Protein AF-A0A5D4SEV2-F1 (afdb_monomer_lite)

pLDDT: mean 94.61, std 6.06, range [60.75, 98.31]

Secondary structure (DSSP, 8-state):
--HHHHHHHHHHHHH---TTHHHHHHHHHHHHTT--TTHHHHHHHHHHHTT--S----SPPPHHHHHHHHHHHHS--

Foldseek 3Di:
DDLVVLVVQLVCLVPDPDPCSVVSNVLSVCVNVVHCVCVLVVVVVVCVVVVHDPDRDDDDQDPVNVVVVCVVPPVDD

Structure (mmCIF, N/CA/C/O backbone):
data_AF-A0A5D4SEV2-F1
#
_entry.id   AF-A0A5D4SEV2-F1
#
loop_
_atom_site.group_PDB
_atom_site.id
_atom_site.type_symbol
_atom_site.label_atom_id
_atom_site.label_alt_id
_atom_site.label_comp_id
_atom_site.label_asym_id
_atom_site.label_entity_id
_atom_site.label_seq_id
_atom_site.pdbx_PDB_ins_code
_atom_site.Cartn_x
_atom_site.Cartn_y
_atom_site.Cartn_z
_atom_site.occupancy
_atom_site.B_iso_or_equiv
_atom_site.auth_seq_id
_atom_site.auth_comp_id
_atom_site.auth_asym_id
_atom_site.auth_atom_id
_atom_site.pdbx_PDB_model_num
ATOM 1 N N . MET A 1 1 ? 5.839 3.876 -2.268 1.00 81.12 1 MET A N 1
ATOM 2 C CA . MET A 1 1 ? 5.167 4.630 -1.188 1.00 81.12 1 MET A CA 1
ATOM 3 C C . MET A 1 1 ? 6.158 5.652 -0.647 1.00 81.12 1 MET A C 1
ATOM 5 O O . MET A 1 1 ? 7.278 5.252 -0.371 1.00 81.12 1 MET A O 1
ATOM 9 N N . SER A 1 2 ? 5.822 6.943 -0.557 1.00 91.06 2 SER A N 1
ATOM 10 C CA . SER A 1 2 ? 6.725 7.913 0.088 1.00 91.06 2 SER A CA 1
ATOM 11 C C . SER A 1 2 ? 6.543 7.874 1.605 1.00 91.06 2 SER A C 1
ATOM 13 O O . SER A 1 2 ? 5.454 7.553 2.088 1.00 91.06 2 SER A O 1
ATOM 15 N N . LYS A 1 3 ? 7.585 8.255 2.354 1.00 92.75 3 LYS A N 1
ATOM 16 C CA . LYS A 1 3 ? 7.505 8.376 3.816 1.00 92.75 3 LYS A CA 1
ATOM 17 C C . LYS A 1 3 ? 6.377 9.318 4.250 1.00 92.75 3 LYS A C 1
ATOM 19 O O . LYS A 1 3 ? 5.614 9.004 5.150 1.00 92.75 3 LYS A O 1
ATOM 24 N N . GLU A 1 4 ? 6.214 10.443 3.559 1.00 96.38 4 GLU A N 1
ATOM 25 C CA . GLU A 1 4 ? 5.123 11.381 3.836 1.00 96.38 4 GLU A CA 1
ATOM 26 C C . GLU A 1 4 ? 3.740 10.734 3.652 1.00 96.38 4 GLU A C 1
ATOM 28 O O . GLU A 1 4 ? 2.853 10.907 4.488 1.00 96.38 4 GLU A O 1
ATOM 33 N N . ASN A 1 5 ? 3.551 9.963 2.579 1.00 96.62 5 ASN A N 1
ATOM 34 C CA . ASN A 1 5 ? 2.260 9.346 2.290 1.00 96.62 5 ASN A CA 1
ATOM 35 C C . ASN A 1 5 ? 1.926 8.227 3.280 1.00 96.62 5 ASN A C 1
ATOM 37 O O . ASN A 1 5 ? 0.780 8.143 3.718 1.00 96.62 5 ASN A O 1
ATOM 41 N N . VAL A 1 6 ? 2.901 7.401 3.676 1.00 96.56 6 VAL A N 1
ATOM 42 C CA . VAL A 1 6 ? 2.641 6.324 4.643 1.00 96.56 6 VAL A CA 1
ATOM 43 C C . VAL A 1 6 ? 2.345 6.862 6.042 1.00 96.56 6 VAL A C 1
ATOM 45 O O . VAL A 1 6 ? 1.460 6.337 6.707 1.00 96.56 6 VAL A O 1
ATOM 48 N N . GLU A 1 7 ? 2.983 7.957 6.464 1.00 97.75 7 GLU A N 1
ATOM 49 C CA . GLU A 1 7 ? 2.668 8.605 7.746 1.00 97.75 7 GLU A CA 1
ATOM 50 C C . GLU A 1 7 ? 1.244 9.184 7.756 1.00 97.75 7 GLU A C 1
ATOM 52 O O . GLU A 1 7 ? 0.508 9.028 8.736 1.00 97.75 7 GLU A O 1
ATOM 57 N N . LYS A 1 8 ? 0.809 9.799 6.645 1.00 97.88 8 LYS A N 1
ATOM 58 C CA . LYS A 1 8 ? -0.575 10.278 6.485 1.00 97.88 8 LYS A CA 1
ATOM 59 C C . LYS A 1 8 ? -1.579 9.129 6.569 1.00 97.88 8 LYS A C 1
ATOM 61 O O . LYS A 1 8 ? -2.543 9.226 7.325 1.00 97.88 8 LYS A O 1
ATOM 66 N N . ILE A 1 9 ? -1.340 8.037 5.838 1.00 97.25 9 ILE A N 1
ATOM 67 C CA . ILE A 1 9 ? -2.198 6.842 5.862 1.00 97.25 9 ILE A CA 1
ATOM 68 C C . ILE A 1 9 ? -2.267 6.264 7.277 1.00 97.25 9 ILE A C 1
ATOM 70 O O . ILE A 1 9 ? -3.358 6.052 7.797 1.00 97.25 9 ILE A O 1
ATOM 74 N N . PHE A 1 10 ? -1.121 6.072 7.931 1.00 97.81 10 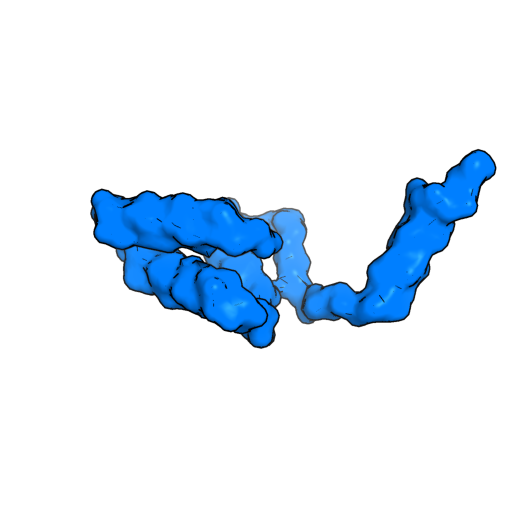PHE A N 1
ATOM 75 C CA . PHE A 1 10 ? -1.058 5.527 9.286 1.00 97.81 10 PHE A CA 1
ATOM 76 C C . PHE A 1 10 ? -1.852 6.378 10.290 1.00 97.81 10 PHE A C 1
ATOM 78 O O . PHE A 1 10 ? -2.563 5.847 11.142 1.00 97.81 10 PHE A O 1
ATOM 85 N N . SER A 1 11 ? -1.790 7.705 10.151 1.00 98.00 11 SER A N 1
ATOM 86 C CA . SER A 1 11 ? -2.528 8.648 11.000 1.00 98.00 11 SER A CA 1
ATOM 87 C C . SER A 1 11 ? -4.044 8.566 10.785 1.00 98.00 11 SER A C 1
ATOM 89 O O . SER A 1 11 ? -4.795 8.547 11.757 1.00 98.00 11 SER A O 1
ATOM 91 N N . ILE A 1 12 ? -4.493 8.466 9.528 1.00 98.19 12 ILE A N 1
ATOM 92 C CA . ILE A 1 12 ? -5.912 8.268 9.178 1.00 98.19 12 ILE A CA 1
ATOM 93 C C . ILE A 1 12 ? -6.428 6.948 9.756 1.00 98.19 12 ILE A C 1
ATOM 95 O O . ILE A 1 12 ? -7.514 6.899 10.323 1.00 98.19 12 ILE A O 1
ATOM 99 N N . LEU A 1 13 ? -5.648 5.873 9.642 1.00 98.12 13 LEU A N 1
ATOM 100 C CA . LEU A 1 13 ? -6.050 4.563 10.144 1.00 98.12 13 LEU A CA 1
ATOM 101 C C . LEU A 1 13 ? -6.170 4.554 11.669 1.00 98.12 13 LEU A C 1
ATOM 103 O O . LEU A 1 13 ? -7.149 4.018 12.188 1.00 98.12 13 LEU A O 1
ATOM 107 N N . GLN A 1 14 ? -5.245 5.200 12.388 1.00 97.94 14 GLN A N 1
ATOM 108 C CA . GLN A 1 14 ? -5.313 5.316 13.848 1.00 97.94 14 GLN A CA 1
ATOM 109 C C . GLN A 1 14 ? -6.602 5.996 14.329 1.00 97.94 14 GLN A C 1
ATOM 111 O O . GLN A 1 14 ? -7.177 5.553 15.325 1.00 97.94 14 GLN A O 1
ATOM 116 N N . SER A 1 15 ? -7.079 7.022 13.619 1.00 97.56 15 SER A N 1
ATOM 117 C CA . SER A 1 15 ? -8.304 7.759 13.963 1.00 97.56 15 SER A CA 1
ATOM 118 C C . SER A 1 15 ? -9.584 7.204 13.331 1.00 97.56 15 SER A C 1
ATOM 120 O O . SER A 1 15 ? -10.663 7.724 13.601 1.00 97.56 15 SER A O 1
ATOM 122 N N . SER A 1 16 ? -9.486 6.166 12.498 1.00 97.62 16 SER A N 1
ATOM 123 C CA . SER A 1 16 ? -10.642 5.548 11.840 1.00 97.62 16 SER A CA 1
ATOM 124 C C . SER A 1 16 ? -11.381 4.553 12.741 1.00 97.62 16 SER A C 1
ATOM 126 O O . SER A 1 16 ? -10.792 3.999 13.671 1.00 97.62 16 SER A O 1
ATOM 128 N N . ASP A 1 17 ? -12.630 4.258 12.376 1.00 97.75 17 ASP A N 1
ATOM 129 C CA . ASP A 1 17 ? -13.444 3.151 12.906 1.00 97.75 17 ASP A CA 1
ATOM 130 C C . ASP A 1 17 ? -13.706 2.090 11.821 1.00 97.75 17 ASP A C 1
ATOM 132 O O . ASP A 1 17 ? -14.772 1.479 11.747 1.00 97.75 17 ASP A O 1
ATOM 136 N N . PHE A 1 18 ? -12.752 1.905 10.904 1.00 96.81 18 PHE A N 1
ATOM 137 C CA . PHE A 1 18 ? -12.901 0.922 9.837 1.00 96.81 18 PHE A CA 1
ATOM 138 C C . PHE A 1 18 ? -12.963 -0.494 10.403 1.00 96.81 18 PHE A C 1
ATOM 140 O O . PHE A 1 18 ? -12.157 -0.869 11.249 1.00 96.81 18 PHE A O 1
ATOM 147 N N . GLU A 1 19 ? -13.855 -1.315 9.847 1.00 96.88 19 GLU A N 1
ATOM 148 C CA . GLU A 1 19 ? -13.987 -2.735 10.200 1.00 96.88 19 GLU A CA 1
ATOM 149 C C . GLU A 1 19 ? -12.635 -3.471 10.150 1.00 96.88 19 GLU A C 1
ATOM 151 O O . GLU A 1 19 ? -12.344 -4.318 10.985 1.00 96.88 19 GLU A O 1
ATOM 156 N N . LYS A 1 20 ? -11.780 -3.109 9.187 1.00 96.50 20 LYS A N 1
ATOM 157 C CA . LYS A 1 20 ? -10.479 -3.745 8.926 1.00 96.50 20 LYS A CA 1
ATOM 158 C C . LYS A 1 20 ? -9.293 -2.969 9.511 1.00 96.50 20 LYS A C 1
ATOM 160 O O . LYS A 1 20 ? -8.155 -3.196 9.109 1.00 96.50 20 LYS A O 1
ATOM 165 N N . LYS A 1 21 ? -9.540 -2.029 10.432 1.00 97.69 21 LYS A N 1
ATOM 166 C CA . LYS A 1 21 ? -8.531 -1.102 10.976 1.00 97.69 21 LYS A CA 1
ATOM 167 C C . LYS A 1 21 ? -7.245 -1.795 11.422 1.00 97.69 21 LYS A C 1
ATOM 169 O O . LYS A 1 21 ? -6.172 -1.306 11.091 1.00 97.69 21 LYS A O 1
ATOM 174 N N . GLU A 1 22 ? -7.348 -2.901 12.154 1.00 98.00 22 GLU A N 1
ATOM 175 C CA . GLU A 1 22 ? -6.183 -3.618 12.691 1.00 98.00 22 GLU A CA 1
ATOM 176 C C . GLU A 1 22 ? -5.268 -4.121 11.570 1.00 98.00 22 GLU A C 1
ATOM 178 O O . GLU A 1 22 ? -4.099 -3.744 11.521 1.00 98.00 22 GLU A O 1
ATOM 183 N N . THR A 1 23 ? -5.816 -4.851 10.595 1.00 97.88 23 THR A N 1
ATOM 184 C CA . THR A 1 23 ? -5.048 -5.337 9.439 1.00 97.88 23 THR A CA 1
ATOM 185 C C . THR A 1 23 ? -4.459 -4.187 8.620 1.00 97.88 23 THR A C 1
ATOM 187 O O . THR A 1 23 ? -3.307 -4.240 8.193 1.00 97.88 23 THR A O 1
ATOM 190 N N . LEU A 1 24 ? -5.218 -3.104 8.428 1.00 97.75 24 LEU A N 1
ATOM 191 C CA . LEU A 1 24 ? -4.727 -1.928 7.709 1.00 97.75 24 LEU A CA 1
ATOM 192 C C . LEU A 1 24 ? -3.569 -1.242 8.454 1.00 97.75 24 LEU A C 1
ATOM 194 O O . LEU A 1 24 ? -2.615 -0.795 7.815 1.00 97.75 24 LEU A O 1
ATOM 198 N N . LEU A 1 25 ? -3.628 -1.167 9.788 1.00 98.31 25 LEU A N 1
ATOM 199 C CA . LEU A 1 25 ? -2.551 -0.622 10.619 1.00 98.31 25 LEU A CA 1
ATOM 200 C C . LEU A 1 25 ? -1.294 -1.491 10.567 1.00 98.31 25 LEU A C 1
ATOM 202 O O . LEU A 1 25 ? -0.199 -0.937 10.501 1.00 98.31 25 LEU A O 1
ATOM 206 N N . GLU A 1 26 ? -1.429 -2.816 10.552 1.00 98.06 26 GLU A N 1
ATOM 207 C CA . GLU A 1 26 ? -0.298 -3.741 10.406 1.00 98.06 26 GLU A CA 1
ATOM 208 C C . GLU A 1 26 ? 0.420 -3.550 9.064 1.00 98.06 26 GLU A C 1
ATOM 210 O O . GLU A 1 26 ? 1.645 -3.404 9.025 1.00 98.06 26 GLU A O 1
ATOM 215 N N . ILE A 1 27 ? -0.337 -3.471 7.965 1.00 97.75 27 ILE A N 1
ATOM 216 C CA . ILE A 1 27 ? 0.213 -3.210 6.627 1.00 97.75 27 ILE A CA 1
ATOM 217 C C . ILE A 1 27 ? 0.910 -1.842 6.594 1.00 97.75 27 ILE A C 1
ATOM 219 O O . ILE A 1 27 ? 2.068 -1.734 6.182 1.00 97.75 27 ILE A O 1
ATOM 223 N N . ALA A 1 28 ? 0.241 -0.791 7.080 1.00 97.50 28 ALA A N 1
ATOM 224 C CA . ALA A 1 28 ? 0.802 0.556 7.100 1.00 97.50 28 ALA A CA 1
ATOM 225 C C . ALA A 1 28 ? 2.050 0.659 7.996 1.00 97.50 28 ALA A C 1
ATOM 227 O O . ALA A 1 28 ? 2.987 1.373 7.641 1.00 97.50 28 ALA A O 1
ATOM 228 N N . ALA A 1 29 ? 2.104 -0.066 9.119 1.00 97.56 29 ALA A N 1
ATOM 229 C CA . ALA A 1 29 ? 3.269 -0.110 10.001 1.00 97.56 29 ALA A CA 1
ATOM 230 C C . ALA A 1 29 ? 4.493 -0.738 9.317 1.00 97.56 29 ALA A C 1
ATOM 232 O O . ALA A 1 29 ? 5.593 -0.196 9.440 1.00 97.56 29 ALA A O 1
ATOM 233 N N . LYS A 1 30 ? 4.313 -1.826 8.554 1.00 97.50 30 LYS A N 1
ATOM 234 C CA . LYS A 1 30 ? 5.395 -2.417 7.747 1.00 97.50 30 LYS A CA 1
ATOM 235 C C . LYS A 1 30 ? 5.942 -1.411 6.740 1.00 97.50 30 LYS A C 1
ATOM 237 O O . LYS A 1 30 ? 7.129 -1.096 6.762 1.00 97.50 30 LYS A O 1
ATOM 242 N N . TRP A 1 31 ? 5.064 -0.810 5.937 1.00 97.00 31 TRP A N 1
ATOM 243 C CA . TRP A 1 31 ? 5.472 0.169 4.925 1.00 97.00 31 TRP A CA 1
ATOM 244 C C . TRP A 1 31 ? 6.132 1.409 5.541 1.00 97.00 31 TRP A C 1
ATOM 246 O O . TRP A 1 31 ? 7.049 1.980 4.952 1.00 97.00 31 TRP A O 1
ATOM 256 N N . ARG A 1 32 ? 5.689 1.822 6.735 1.00 96.38 32 ARG A N 1
ATOM 257 C CA . ARG A 1 32 ? 6.274 2.930 7.505 1.00 96.38 32 ARG A CA 1
ATOM 258 C C . ARG A 1 32 ? 7.705 2.632 7.954 1.00 96.38 32 ARG A C 1
ATOM 260 O O . ARG A 1 32 ? 8.514 3.553 8.028 1.00 96.38 32 ARG A O 1
ATOM 267 N N . ASN A 1 33 ? 8.012 1.363 8.208 1.00 96.44 33 ASN A N 1
ATOM 268 C CA . ASN A 1 33 ? 9.340 0.874 8.571 1.00 96.44 33 ASN A CA 1
ATOM 269 C C . ASN A 1 33 ? 10.190 0.472 7.351 1.00 96.44 33 ASN A C 1
ATOM 271 O O . ASN A 1 33 ? 11.208 -0.190 7.523 1.00 96.44 33 ASN A O 1
ATOM 275 N N . GLU A 1 34 ? 9.774 0.849 6.135 1.00 95.12 34 GLU A N 1
ATOM 276 C CA . GLU A 1 34 ? 10.417 0.455 4.869 1.00 95.12 34 GLU A CA 1
ATOM 277 C C . GLU A 1 34 ? 10.488 -1.072 4.661 1.00 95.12 34 GLU A C 1
ATOM 279 O O . GLU A 1 34 ? 11.274 -1.571 3.854 1.00 95.12 34 GLU A O 1
ATOM 284 N N . ASP A 1 35 ? 9.629 -1.821 5.355 1.00 95.94 35 ASP A N 1
ATOM 285 C CA . ASP A 1 35 ? 9.492 -3.262 5.200 1.00 95.94 35 ASP A CA 1
A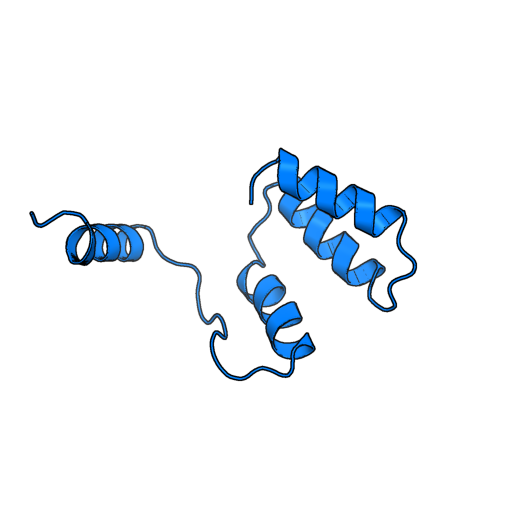TOM 286 C C . ASP A 1 35 ? 8.452 -3.576 4.117 1.00 95.94 35 ASP A C 1
ATOM 288 O O . ASP A 1 35 ? 7.244 -3.396 4.294 1.00 95.94 35 ASP A O 1
ATOM 292 N N . PHE A 1 36 ? 8.951 -4.059 2.980 1.00 93.38 36 PHE A N 1
ATOM 293 C CA . PHE A 1 36 ? 8.154 -4.492 1.830 1.00 93.38 36 PHE A CA 1
ATOM 294 C C . PHE A 1 36 ? 8.286 -5.997 1.567 1.00 93.38 36 PHE A C 1
ATOM 296 O O . PHE A 1 36 ? 7.981 -6.465 0.470 1.00 93.38 36 PHE A O 1
ATOM 303 N N . THR A 1 37 ? 8.750 -6.772 2.552 1.00 93.69 37 THR A N 1
ATOM 304 C CA . THR A 1 37 ? 8.968 -8.219 2.393 1.00 93.69 37 THR A CA 1
ATOM 305 C C . THR A 1 37 ? 7.685 -8.981 2.045 1.00 93.69 37 THR A C 1
ATOM 307 O O . THR A 1 37 ? 7.754 -9.952 1.297 1.00 93.69 37 THR A O 1
ATOM 310 N N . GLY A 1 38 ? 6.526 -8.502 2.512 1.00 94.81 38 GLY A N 1
ATOM 311 C CA . GLY A 1 38 ? 5.195 -9.054 2.220 1.00 94.81 38 GLY A CA 1
ATOM 312 C C . GLY A 1 38 ? 4.367 -8.241 1.219 1.00 94.81 38 GLY A C 1
ATOM 313 O O . GLY A 1 38 ? 3.142 -8.233 1.300 1.00 94.81 38 GLY A O 1
ATOM 314 N N . ILE A 1 39 ? 5.000 -7.481 0.316 1.00 95.69 39 ILE A N 1
ATOM 315 C CA . ILE A 1 39 ? 4.282 -6.532 -0.556 1.00 95.69 39 ILE A CA 1
ATOM 316 C C . ILE A 1 39 ? 3.280 -7.204 -1.508 1.00 95.69 39 ILE A C 1
ATOM 318 O O . ILE A 1 39 ? 2.314 -6.573 -1.936 1.00 95.69 39 ILE A O 1
ATOM 322 N N . ILE A 1 40 ? 3.494 -8.479 -1.847 1.00 97.50 40 ILE A N 1
ATOM 323 C CA . ILE A 1 40 ? 2.596 -9.235 -2.727 1.00 97.50 40 ILE A CA 1
ATOM 324 C C . ILE A 1 40 ? 1.324 -9.610 -1.976 1.00 97.50 40 ILE A C 1
ATOM 326 O O . ILE A 1 40 ? 0.228 -9.438 -2.504 1.00 97.50 40 ILE A O 1
ATOM 330 N N . GLU A 1 41 ? 1.470 -10.082 -0.745 1.00 98.06 41 GLU A N 1
ATOM 331 C CA . GLU A 1 41 ? 0.383 -10.406 0.168 1.00 98.06 41 GLU A CA 1
ATOM 332 C C . GLU A 1 41 ? -0.399 -9.143 0.534 1.00 98.06 41 GLU A C 1
ATOM 334 O O . GLU A 1 41 ? -1.623 -9.143 0.440 1.00 98.06 41 GLU A O 1
ATOM 339 N N . ASP A 1 42 ? 0.297 -8.048 0.848 1.00 97.50 42 ASP A N 1
ATOM 340 C CA . ASP A 1 42 ? -0.323 -6.762 1.179 1.00 97.50 42 ASP A CA 1
ATOM 341 C C . ASP A 1 42 ? -1.148 -6.217 0.012 1.00 97.50 42 ASP A C 1
ATOM 343 O O . ASP A 1 42 ? -2.292 -5.811 0.197 1.00 97.50 42 ASP A O 1
ATOM 347 N N . HIS A 1 43 ? -0.602 -6.235 -1.209 1.00 96.75 43 HIS A N 1
ATOM 348 C CA . HIS A 1 43 ? -1.346 -5.837 -2.409 1.00 96.75 43 HIS A CA 1
ATOM 349 C C . HIS A 1 43 ? -2.543 -6.756 -2.654 1.00 96.75 43 HIS A C 1
ATOM 351 O O . HIS A 1 43 ? -3.651 -6.287 -2.921 1.00 96.75 43 HIS A O 1
ATOM 357 N N . ASN A 1 44 ? -2.330 -8.070 -2.560 1.00 98.25 44 ASN A N 1
ATOM 358 C CA . ASN A 1 44 ? -3.380 -9.037 -2.840 1.00 98.25 44 ASN A CA 1
ATOM 359 C C . ASN A 1 44 ? -4.492 -9.020 -1.783 1.00 98.25 44 ASN A C 1
ATOM 361 O O . ASN A 1 44 ? -5.628 -9.300 -2.140 1.00 98.25 44 ASN A O 1
ATOM 365 N N . TYR A 1 45 ? -4.217 -8.610 -0.542 1.00 98.12 45 TYR A N 1
ATOM 366 C CA . TYR A 1 45 ? -5.247 -8.362 0.468 1.00 98.12 45 TYR A CA 1
ATOM 367 C C . TYR A 1 45 ? -6.265 -7.317 -0.010 1.00 98.12 45 TYR A C 1
ATOM 369 O O . TYR A 1 45 ? -7.471 -7.562 0.020 1.00 98.12 45 TYR A O 1
ATOM 377 N N . PHE A 1 46 ? -5.792 -6.173 -0.518 1.00 96.62 46 PHE A N 1
ATOM 378 C CA . PHE A 1 46 ? -6.675 -5.145 -1.082 1.00 96.62 46 PHE A CA 1
ATOM 379 C C . PHE A 1 46 ? -7.365 -5.623 -2.363 1.00 96.62 46 PHE A C 1
ATOM 381 O O . PHE A 1 46 ? -8.551 -5.371 -2.555 1.00 96.62 46 PHE A O 1
ATOM 388 N N . TRP A 1 47 ? -6.643 -6.348 -3.221 1.00 98.06 47 TRP A 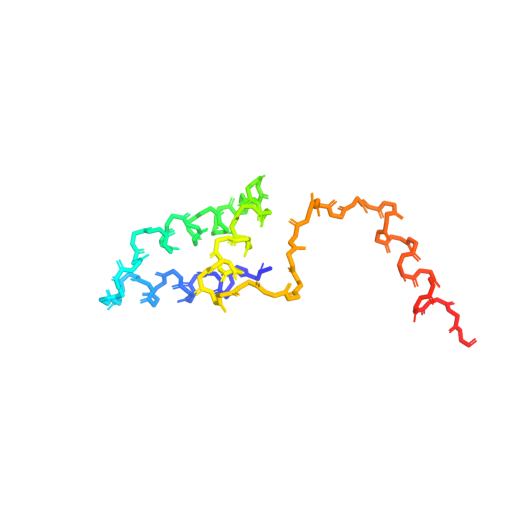N 1
ATOM 389 C CA . TRP A 1 47 ? -7.207 -6.916 -4.446 1.00 98.06 47 TRP A CA 1
ATOM 390 C C . TRP A 1 47 ? -8.362 -7.889 -4.157 1.00 98.06 47 TRP A C 1
ATOM 392 O O . TRP A 1 47 ? -9.391 -7.830 -4.827 1.00 98.06 47 TRP A O 1
ATOM 402 N N . GLU A 1 48 ? -8.222 -8.760 -3.153 1.00 97.38 48 GLU A N 1
ATOM 403 C CA . GLU A 1 48 ? -9.281 -9.678 -2.716 1.00 97.38 48 GLU A CA 1
ATOM 404 C C . GLU A 1 48 ? -10.447 -8.924 -2.069 1.00 97.38 48 GLU A C 1
ATOM 406 O O . GLU A 1 48 ? -11.605 -9.233 -2.354 1.00 97.38 48 GLU A O 1
ATOM 411 N N . MET A 1 49 ? -10.153 -7.903 -1.258 1.00 95.06 49 MET A N 1
ATOM 412 C CA . MET A 1 49 ? -11.165 -7.045 -0.636 1.00 95.06 49 MET A CA 1
ATOM 413 C C . MET A 1 49 ? -12.075 -6.363 -1.672 1.00 95.06 49 MET A C 1
ATOM 415 O O . MET A 1 49 ? -13.283 -6.293 -1.453 1.00 95.06 49 MET A O 1
ATOM 419 N N . ASP A 1 50 ? -11.523 -5.928 -2.808 1.00 93.50 50 ASP A N 1
ATOM 420 C 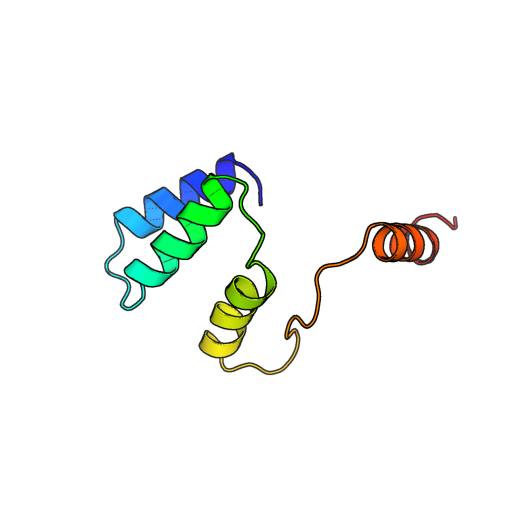CA . ASP A 1 50 ? -12.269 -5.287 -3.904 1.00 93.50 50 ASP A CA 1
ATOM 421 C C . ASP A 1 50 ? -12.892 -6.291 -4.901 1.00 93.50 50 ASP A C 1
ATOM 423 O O . ASP A 1 50 ? -13.348 -5.917 -5.985 1.00 93.50 50 ASP A O 1
ATOM 427 N N . GLY A 1 51 ? -12.943 -7.583 -4.558 1.00 96.38 51 GLY A N 1
ATOM 428 C CA . GLY A 1 51 ? -13.598 -8.607 -5.379 1.00 96.38 51 GLY A CA 1
ATOM 429 C C . GLY A 1 51 ? -12.778 -9.090 -6.580 1.00 96.38 51 GLY A C 1
ATOM 430 O O . GLY A 1 51 ? -13.344 -9.669 -7.505 1.00 96.38 51 GLY A O 1
ATOM 431 N N . GLY A 1 52 ? -11.465 -8.844 -6.563 1.00 93.75 52 GLY A N 1
ATOM 432 C CA . GLY A 1 52 ? -10.417 -9.481 -7.360 1.00 93.75 52 GLY A CA 1
ATOM 433 C C . GLY A 1 52 ? -10.764 -9.913 -8.788 1.00 93.75 52 GLY A C 1
ATOM 434 O O . GLY A 1 52 ? -11.225 -11.030 -9.017 1.00 93.75 52 GLY A O 1
ATOM 435 N N . GLN A 1 53 ? -10.422 -9.081 -9.778 1.00 94.25 53 GLN A N 1
ATOM 436 C CA . GLN A 1 53 ? -10.530 -9.438 -11.201 1.00 94.25 53 GLN A CA 1
ATOM 437 C C . GLN A 1 53 ? -9.179 -9.324 -11.917 1.00 94.25 53 GLN A C 1
ATOM 439 O O . GLN A 1 53 ? -8.448 -10.301 -12.062 1.00 94.25 53 GLN A O 1
ATOM 444 N N . ILE A 1 54 ? -8.806 -8.116 -12.334 1.00 95.00 54 ILE A N 1
ATOM 445 C CA . ILE A 1 54 ? -7.537 -7.827 -13.013 1.00 95.00 54 ILE A CA 1
ATOM 446 C C . ILE A 1 54 ? -6.563 -7.220 -11.997 1.00 95.00 54 ILE A C 1
ATOM 448 O O . ILE A 1 54 ? -6.983 -6.529 -11.075 1.00 95.00 54 ILE A O 1
ATOM 452 N N . GLY A 1 55 ? -5.262 -7.488 -12.153 1.00 94.31 55 GLY A N 1
ATOM 453 C CA . GLY A 1 55 ? -4.219 -6.833 -11.353 1.00 94.31 55 GLY A CA 1
ATOM 454 C C . GLY A 1 55 ? -3.733 -7.596 -10.117 1.00 94.31 55 GLY A C 1
ATOM 455 O O . GLY A 1 55 ? -3.102 -6.985 -9.257 1.00 94.31 55 GLY A O 1
ATOM 456 N N . LYS A 1 56 ? -3.979 -8.911 -10.020 1.00 97.31 56 LYS A N 1
ATOM 457 C CA . LYS A 1 56 ? -3.362 -9.755 -8.984 1.00 97.31 56 LYS A CA 1
ATOM 458 C C . LYS A 1 56 ? -1.835 -9.730 -9.110 1.00 97.31 56 LYS 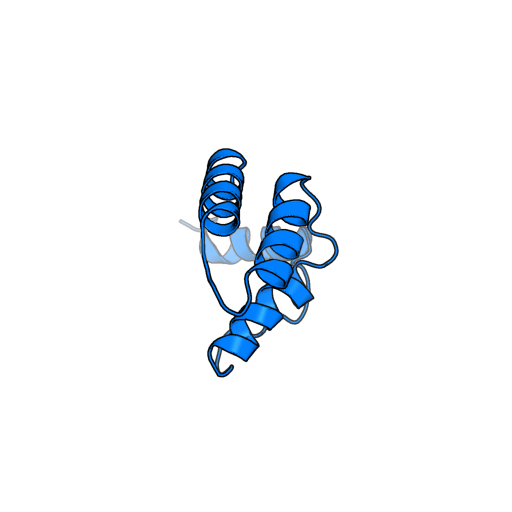A C 1
ATOM 460 O O . LYS A 1 56 ? -1.300 -9.903 -10.208 1.00 97.31 56 LYS A O 1
ATOM 465 N N . ALA A 1 57 ? -1.138 -9.554 -7.993 1.00 96.75 57 ALA A N 1
ATOM 466 C CA . ALA A 1 57 ? 0.317 -9.595 -7.949 1.00 96.75 57 ALA A CA 1
ATOM 467 C C . ALA A 1 57 ? 0.812 -11.039 -7.770 1.00 96.75 57 ALA A C 1
ATOM 469 O O . ALA A 1 57 ? 0.310 -11.779 -6.925 1.00 96.75 57 ALA A O 1
ATOM 470 N N . TYR A 1 58 ? 1.817 -11.433 -8.557 1.00 95.00 58 TYR A N 1
ATOM 471 C CA . TYR A 1 58 ? 2.385 -12.792 -8.528 1.00 95.00 58 TYR A CA 1
ATOM 472 C C . TYR A 1 58 ? 3.839 -12.839 -8.065 1.00 95.00 58 TYR A C 1
ATOM 474 O O . TYR A 1 58 ? 4.319 -13.882 -7.631 1.00 95.00 58 TYR A O 1
ATOM 482 N N . ARG A 1 59 ? 4.573 -11.735 -8.217 1.00 94.38 59 ARG A N 1
ATOM 483 C CA . ARG A 1 59 ? 5.992 -11.654 -7.875 1.00 94.38 59 ARG A CA 1
ATOM 484 C C . ARG A 1 59 ? 6.428 -10.208 -7.728 1.00 94.38 59 ARG A C 1
ATOM 486 O O . ARG A 1 59 ? 5.880 -9.329 -8.391 1.00 94.38 59 ARG A O 1
ATOM 493 N N . VAL A 1 60 ? 7.477 -10.000 -6.940 1.00 92.81 60 VAL A N 1
ATOM 494 C CA . VAL A 1 60 ? 8.212 -8.734 -6.926 1.00 92.81 60 VAL A CA 1
ATOM 495 C C . VAL A 1 60 ? 8.965 -8.583 -8.253 1.00 92.81 60 VAL A C 1
ATOM 497 O O . VAL A 1 60 ? 9.456 -9.564 -8.832 1.00 92.81 60 VAL A O 1
ATOM 500 N N . LEU A 1 61 ? 9.014 -7.355 -8.766 1.00 89.81 61 LEU A N 1
ATOM 501 C CA . LEU A 1 61 ? 9.787 -7.023 -9.958 1.00 89.81 61 LEU A CA 1
ATOM 502 C C . LEU A 1 61 ? 11.280 -7.162 -9.638 1.00 89.81 61 LEU A C 1
ATOM 504 O O . LEU A 1 61 ? 11.750 -6.638 -8.630 1.00 89.81 61 LEU A O 1
ATOM 508 N N . LYS A 1 62 ? 12.034 -7.883 -10.471 1.00 92.44 62 LYS A N 1
ATOM 509 C CA . LYS A 1 62 ? 13.492 -7.935 -10.320 1.00 92.44 62 LYS A CA 1
ATOM 510 C C . LYS A 1 62 ? 14.099 -6.697 -10.984 1.00 92.44 62 LYS A C 1
ATOM 512 O O . LYS A 1 62 ? 13.549 -6.249 -11.989 1.00 92.44 62 LYS A O 1
ATOM 517 N N . PRO A 1 63 ? 15.277 -6.226 -10.545 1.00 92.88 63 PRO A N 1
ATOM 518 C CA . PRO A 1 63 ? 15.958 -5.106 -11.199 1.00 92.88 63 PRO A CA 1
ATOM 519 C C . PRO A 1 63 ? 16.130 -5.287 -12.718 1.00 92.88 63 PRO A C 1
ATOM 521 O O . PRO A 1 63 ? 15.894 -4.363 -13.483 1.00 92.88 63 PRO A O 1
ATOM 524 N N . ALA A 1 64 ? 16.441 -6.505 -13.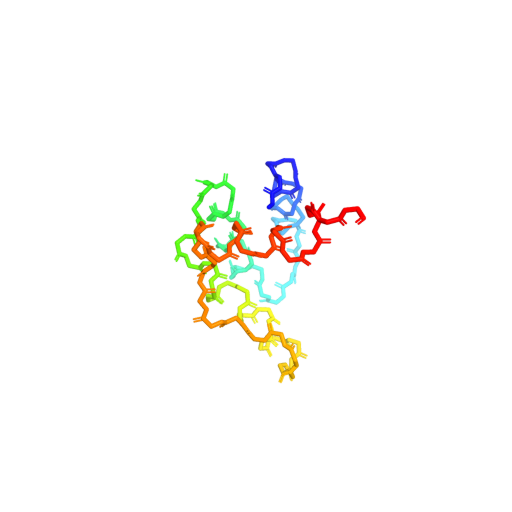177 1.00 94.06 64 ALA A N 1
ATOM 525 C CA . ALA A 1 64 ? 16.564 -6.804 -14.608 1.00 94.06 64 ALA A CA 1
ATOM 526 C C . ALA A 1 64 ? 15.229 -6.717 -15.379 1.00 94.06 64 ALA A C 1
ATOM 528 O O . ALA A 1 64 ? 15.217 -6.399 -16.566 1.00 94.06 64 ALA A O 1
ATOM 529 N N . ASP A 1 65 ? 14.098 -7.009 -14.725 1.00 93.19 65 ASP A N 1
ATOM 530 C CA . ASP A 1 65 ? 12.783 -6.830 -15.349 1.00 93.19 65 ASP A CA 1
ATOM 531 C C . ASP A 1 65 ? 12.450 -5.339 -15.496 1.00 93.19 65 ASP A C 1
ATOM 533 O O . ASP A 1 65 ? 11.875 -4.937 -16.507 1.00 93.19 65 ASP A O 1
ATOM 537 N N . GLU A 1 66 ? 12.816 -4.528 -14.499 1.00 92.94 66 GLU A N 1
ATOM 538 C CA . GLU A 1 66 ? 12.648 -3.074 -14.526 1.00 92.94 66 GLU A CA 1
ATOM 539 C C . GLU A 1 66 ? 13.511 -2.431 -15.613 1.00 92.94 66 GLU A C 1
ATOM 541 O O . GLU A 1 66 ? 13.004 -1.647 -16.413 1.00 92.94 66 GLU A O 1
ATOM 546 N N . GLU A 1 67 ? 14.784 -2.817 -15.710 1.00 93.69 67 GLU A N 1
ATOM 547 C CA . GLU A 1 67 ? 15.680 -2.350 -16.771 1.00 93.69 67 GLU A CA 1
ATOM 548 C C . GLU A 1 67 ? 15.106 -2.664 -18.156 1.00 93.69 67 GLU A C 1
ATOM 550 O O . GLU A 1 67 ? 14.946 -1.762 -18.979 1.00 93.69 67 GLU A O 1
ATOM 555 N N . LYS A 1 68 ? 14.679 -3.912 -18.378 1.00 93.62 68 LYS A N 1
ATOM 556 C CA . LYS A 1 68 ? 14.038 -4.319 -19.632 1.00 93.62 68 LYS A CA 1
ATOM 557 C C . LYS A 1 68 ? 12.755 -3.532 -19.913 1.00 93.62 68 LYS A C 1
ATOM 559 O O . LYS A 1 68 ? 12.458 -3.209 -21.064 1.00 93.62 68 LYS A O 1
ATOM 564 N N . PHE A 1 69 ? 11.958 -3.240 -18.886 1.00 92.19 69 PHE A N 1
ATOM 565 C CA . PHE A 1 69 ? 10.766 -2.409 -19.036 1.00 92.19 69 PHE A CA 1
ATOM 566 C C . PHE A 1 69 ? 11.136 -0.989 -19.473 1.00 92.19 69 PHE A C 1
ATOM 568 O O . PHE A 1 69 ? 10.520 -0.459 -20.398 1.00 92.19 69 PHE A O 1
ATOM 575 N N . ILE A 1 70 ? 12.164 -0.398 -18.865 1.00 94.00 70 ILE A N 1
ATOM 576 C CA . ILE A 1 70 ? 12.644 0.939 -19.216 1.00 94.00 70 ILE A CA 1
ATOM 577 C C . ILE A 1 70 ? 13.156 0.983 -20.656 1.00 94.00 70 ILE A C 1
ATOM 579 O O . ILE A 1 70 ? 12.810 1.901 -21.402 1.00 94.00 70 ILE A O 1
ATOM 583 N N . GLU A 1 71 ? 13.934 -0.019 -21.062 1.00 94.56 71 GLU A N 1
ATOM 584 C CA . GLU A 1 71 ? 14.444 -0.142 -22.428 1.00 94.56 71 GLU A CA 1
ATOM 585 C C . GLU A 1 71 ? 13.320 -0.153 -23.464 1.00 94.56 71 GLU A C 1
ATOM 587 O O . GLU A 1 71 ? 13.349 0.620 -24.419 1.00 94.56 71 GLU A O 1
ATOM 592 N N . ASN A 1 72 ? 12.291 -0.969 -23.235 1.00 93.06 72 ASN A N 1
ATOM 593 C CA . ASN A 1 72 ? 11.205 -1.150 -24.194 1.00 93.06 72 ASN A CA 1
ATOM 594 C C . ASN A 1 72 ? 10.243 0.043 -24.290 1.00 93.06 72 ASN A C 1
ATOM 596 O O . ASN A 1 72 ? 9.591 0.196 -25.319 1.00 93.06 72 ASN A O 1
ATOM 600 N N . ASN A 1 73 ? 10.107 0.845 -23.229 1.00 95.19 73 ASN A N 1
ATOM 601 C CA . ASN A 1 73 ? 9.043 1.854 -23.139 1.00 95.19 73 ASN A CA 1
ATOM 602 C C . ASN A 1 73 ? 9.545 3.302 -23.132 1.00 95.19 73 ASN A C 1
ATOM 604 O O . ASN A 1 73 ? 8.782 4.195 -23.490 1.00 95.19 73 ASN A O 1
ATOM 608 N N . PHE A 1 74 ? 10.790 3.555 -22.715 1.00 93.75 74 PHE A N 1
ATOM 609 C CA . PHE A 1 74 ? 11.271 4.924 -22.480 1.00 93.75 74 PHE A CA 1
ATOM 610 C C . PHE A 1 74 ? 12.624 5.250 -23.121 1.00 93.75 74 PHE A C 1
ATOM 612 O O . PHE A 1 74 ? 12.975 6.426 -23.184 1.00 93.75 74 PHE A O 1
ATOM 619 N N . ARG A 1 75 ? 13.408 4.257 -23.571 1.00 80.00 75 ARG A N 1
ATOM 620 C CA . ARG A 1 75 ? 14.753 4.497 -24.137 1.00 80.00 75 ARG A CA 1
ATOM 621 C C . ARG A 1 75 ? 14.825 4.590 -25.665 1.00 80.00 75 ARG A C 1
ATOM 623 O O . ARG A 1 75 ? 15.898 4.921 -26.163 1.00 80.00 75 ARG A O 1
ATOM 630 N N . ASN A 1 76 ? 13.730 4.386 -26.398 1.00 65.31 76 ASN A N 1
ATOM 631 C CA . ASN A 1 76 ? 13.691 4.659 -27.840 1.00 65.31 76 ASN A CA 1
ATOM 632 C C . ASN A 1 76 ? 13.011 6.017 -28.118 1.00 65.31 76 ASN A C 1
ATOM 634 O O . ASN A 1 76 ? 11.823 6.138 -27.812 1.00 65.31 76 ASN A O 1
ATOM 638 N N . PRO A 1 77 ? 13.721 7.024 -28.668 1.00 60.75 77 PRO A N 1
ATOM 639 C CA . PRO A 1 77 ? 13.100 8.157 -29.356 1.00 60.75 77 PRO A CA 1
ATOM 640 C C . PRO A 1 77 ? 12.519 7.766 -30.724 1.00 60.75 77 PRO A C 1
ATOM 642 O O . PRO A 1 77 ? 12.995 6.769 -31.318 1.00 60.75 77 PRO A O 1
#

InterPro domains:
  IPR046208 Protein of unknown function DUF6241 [PF19754] (1-71)

Sequence (77 aa):
MSKENVEKIFSILQSSDFEKKETLLEIAAKWRNEDFTGIIEDHNYFWEMDGGQIGKAYRVLKPADEEKFIENNFRNP

Radius of gyration: 15.65 Å; chains: 1; bounding box: 31×24×43 Å

Organism: NCBI:txid324767